Protein AF-A0A2J8KW27-F1 (afdb_monomer_lite)

Organism: Pan troglodytes (NCBI:txid9598)

pLDDT: mean 72.5, std 14.27, range [43.44, 95.69]

InterPro domains:
  IPR028133 Dynamitin [PF04912] (13-135)
  IPR028133 Dynamitin [PTHR15346] (13-134)

Secondary structure (DSSP, 8-state):
---GGGS--TTTGGGG-TTS------HHHHHHHHTT-----TT--SSS---SS---SS---TT--PPTT--PPPPHHHHHHHHHHHHHHHHHHHHHHHHHHHHS--S-HHHHHHHHHHHHHHHHHHHHHHHHHH-

Radius of gyration: 33.99 Å; chains: 1; bounding box: 98×32×80 Å

Structure (mmCIF, N/CA/C/O backbone):
data_AF-A0A2J8KW27-F1
#
_entry.id   AF-A0A2J8KW27-F1
#
loop_
_atom_site.group_PDB
_atom_site.id
_atom_site.type_symbol
_atom_site.label_atom_id
_atom_site.label_alt_id
_atom_site.label_comp_id
_atom_site.label_asym_id
_atom_site.label_entity_id
_atom_site.label_seq_id
_atom_site.pdbx_PDB_ins_code
_atom_site.Cartn_x
_atom_site.Cartn_y
_atom_site.Cartn_z
_atom_site.occupancy
_atom_site.B_iso_or_equiv
_atom_site.auth_seq_id
_atom_site.auth_comp_id
_atom_site.auth_asym_id
_atom_site.auth_atom_id
_atom_site.pdbx_PDB_model_num
ATOM 1 N N . MET A 1 1 ? 65.752 10.009 -5.715 1.00 52.09 1 MET A N 1
ATOM 2 C CA . MET A 1 1 ? 64.673 10.893 -5.235 1.00 52.09 1 MET A CA 1
ATOM 3 C C . MET A 1 1 ? 63.502 10.806 -6.198 1.00 52.09 1 MET A C 1
ATOM 5 O O . MET A 1 1 ? 63.594 11.334 -7.295 1.00 52.09 1 MET A O 1
ATOM 9 N N . ALA A 1 2 ? 62.449 10.107 -5.792 1.00 51.75 2 ALA A N 1
ATOM 10 C CA . ALA A 1 2 ? 61.078 10.282 -6.259 1.00 51.75 2 ALA A CA 1
ATOM 11 C C . ALA A 1 2 ? 60.225 9.803 -5.079 1.00 51.75 2 ALA A C 1
ATOM 13 O O . ALA A 1 2 ? 60.296 8.631 -4.714 1.00 51.75 2 ALA A O 1
ATOM 14 N N . ASP A 1 3 ? 59.574 10.728 -4.376 1.00 52.62 3 ASP A N 1
ATOM 15 C CA . ASP A 1 3 ? 58.857 10.410 -3.142 1.00 52.62 3 ASP A CA 1
ATOM 16 C C . ASP A 1 3 ? 57.663 9.483 -3.449 1.00 52.62 3 ASP A C 1
ATOM 18 O O . ASP A 1 3 ? 56.828 9.830 -4.284 1.00 52.62 3 ASP A O 1
ATOM 22 N N . PRO A 1 4 ? 57.526 8.321 -2.779 1.00 60.69 4 PRO A N 1
ATOM 23 C CA . PRO A 1 4 ? 56.550 7.288 -3.147 1.00 60.69 4 PRO A CA 1
ATOM 24 C C . PRO A 1 4 ? 55.110 7.600 -2.707 1.00 60.69 4 PRO A C 1
ATOM 26 O O . PRO A 1 4 ? 54.230 6.754 -2.812 1.00 60.69 4 PRO A O 1
ATOM 29 N N . LYS A 1 5 ? 54.836 8.800 -2.184 1.00 62.78 5 LYS A N 1
ATOM 30 C CA . LYS A 1 5 ? 53.578 9.097 -1.479 1.00 62.78 5 LYS A CA 1
ATOM 31 C C . LYS A 1 5 ? 52.336 9.264 -2.367 1.00 62.78 5 LYS A C 1
ATOM 33 O O . LYS A 1 5 ? 51.264 9.460 -1.810 1.00 62.78 5 LYS A O 1
ATOM 38 N N . TYR A 1 6 ? 52.446 9.171 -3.695 1.00 59.12 6 TYR A N 1
ATOM 39 C CA . TYR A 1 6 ? 51.308 9.396 -4.604 1.00 59.12 6 TYR A CA 1
ATOM 40 C C . TYR A 1 6 ? 51.221 8.434 -5.806 1.00 59.12 6 TYR A C 1
ATOM 42 O O . TYR A 1 6 ? 50.519 8.743 -6.763 1.00 59.12 6 TYR A O 1
ATOM 50 N N . ALA A 1 7 ? 51.926 7.296 -5.802 1.00 58.28 7 ALA A N 1
ATOM 51 C CA . ALA A 1 7 ? 51.962 6.422 -6.984 1.00 58.28 7 ALA A CA 1
ATOM 52 C C . ALA A 1 7 ? 50.688 5.577 -7.187 1.00 58.28 7 ALA A C 1
ATOM 54 O O . ALA A 1 7 ? 50.301 5.358 -8.330 1.00 58.28 7 ALA A O 1
ATOM 55 N N . ASP A 1 8 ? 50.001 5.183 -6.112 1.00 59.09 8 ASP A N 1
ATOM 56 C CA . ASP A 1 8 ? 48.820 4.318 -6.206 1.00 59.09 8 ASP A CA 1
ATOM 57 C C . ASP A 1 8 ? 47.537 5.100 -5.916 1.00 59.09 8 ASP A C 1
ATOM 59 O O . ASP A 1 8 ? 47.078 5.217 -4.778 1.00 59.09 8 ASP A O 1
ATOM 63 N N . LEU A 1 9 ? 46.951 5.665 -6.976 1.00 58.03 9 LEU A N 1
ATOM 64 C CA . LEU A 1 9 ? 45.560 6.112 -6.968 1.00 58.03 9 LEU A CA 1
ATOM 65 C C . LEU A 1 9 ? 44.659 4.867 -7.105 1.00 58.03 9 LEU A C 1
ATOM 67 O O . LEU A 1 9 ? 44.674 4.240 -8.165 1.00 58.03 9 LEU A O 1
ATOM 71 N N . PRO A 1 10 ? 43.836 4.522 -6.096 1.00 57.56 10 PRO A N 1
ATOM 72 C CA . PRO A 1 10 ? 43.118 3.240 -6.015 1.00 57.56 10 PRO A CA 1
ATOM 73 C C . PRO A 1 10 ? 42.014 3.023 -7.073 1.00 57.56 10 PRO A C 1
ATOM 75 O O . PRO A 1 10 ? 41.306 2.028 -7.015 1.00 57.56 10 PRO A O 1
ATOM 78 N N . GLY A 1 11 ? 41.842 3.931 -8.040 1.00 59.03 11 GLY A N 1
ATOM 79 C CA . GLY A 1 11 ? 40.779 3.860 -9.051 1.00 59.03 11 GLY A CA 1
ATOM 80 C C . GLY A 1 11 ? 41.179 3.258 -10.402 1.00 59.03 11 GLY A C 1
ATOM 81 O O . GLY A 1 11 ? 40.313 3.066 -11.249 1.00 59.03 11 GLY A O 1
ATOM 82 N N . ILE A 1 12 ? 42.468 2.992 -10.653 1.00 58.91 12 ILE A N 1
ATOM 83 C CA . ILE A 1 12 ? 42.926 2.500 -11.969 1.00 58.91 12 ILE A CA 1
ATOM 84 C C . ILE A 1 12 ? 42.690 0.987 -12.116 1.00 58.91 12 ILE A C 1
ATOM 86 O O . ILE A 1 12 ? 42.308 0.534 -13.195 1.00 58.91 12 ILE A O 1
ATOM 90 N N . GLU A 1 13 ? 42.855 0.209 -11.041 1.00 58.53 13 GLU A N 1
ATOM 91 C CA . GLU A 1 13 ? 42.669 -1.251 -11.079 1.00 58.53 13 GLU A CA 1
ATOM 92 C C . GLU A 1 13 ? 41.214 -1.651 -11.378 1.00 58.53 13 GLU A C 1
ATOM 94 O O . GLU A 1 13 ? 40.983 -2.583 -12.147 1.00 58.53 13 GLU A O 1
ATOM 99 N N . GLU A 1 14 ? 40.226 -0.895 -10.881 1.00 59.19 14 GLU A N 1
ATOM 100 C CA . GLU A 1 14 ? 38.801 -1.186 -11.107 1.00 59.19 14 GLU A CA 1
ATOM 101 C C . GLU A 1 14 ? 38.403 -1.128 -12.596 1.00 59.19 14 GLU A C 1
ATOM 103 O O . GLU A 1 14 ? 37.526 -1.876 -13.036 1.00 59.19 14 GLU A O 1
ATOM 108 N N . LEU A 1 15 ? 39.085 -0.301 -13.399 1.00 63.28 15 LEU A N 1
ATOM 109 C CA . LEU A 1 15 ? 38.818 -0.120 -14.833 1.00 63.28 15 LEU A CA 1
ATOM 110 C C . LEU A 1 15 ? 39.401 -1.227 -15.729 1.00 63.28 15 LEU A C 1
ATOM 112 O O . LEU A 1 15 ? 39.160 -1.210 -16.935 1.00 63.28 15 LEU A O 1
ATOM 116 N N . THR A 1 16 ? 40.176 -2.160 -15.169 1.00 71.19 16 THR A N 1
ATOM 117 C CA . THR A 1 16 ? 40.855 -3.238 -15.922 1.00 71.19 16 THR A CA 1
ATOM 118 C C . THR A 1 16 ? 40.530 -4.634 -15.384 1.00 71.19 16 THR A C 1
ATOM 120 O O . THR A 1 16 ? 41.257 -5.599 -15.623 1.00 71.19 16 THR A O 1
ATOM 123 N N . SER A 1 17 ? 39.410 -4.747 -14.669 1.00 78.75 17 SER A N 1
ATOM 124 C CA . SER A 1 17 ? 38.944 -5.984 -14.045 1.00 78.75 17 SER A CA 1
ATOM 125 C C . SER A 1 17 ? 38.719 -7.098 -15.076 1.00 78.75 17 SER A C 1
ATOM 127 O O . SER A 1 17 ? 37.996 -6.921 -16.051 1.00 78.75 17 SER A O 1
ATOM 129 N N . THR A 1 18 ? 39.268 -8.292 -14.837 1.00 78.56 18 THR A N 1
ATOM 130 C CA . THR A 1 18 ? 39.086 -9.460 -15.726 1.00 78.56 18 THR A CA 1
ATOM 131 C C . THR A 1 18 ? 37.724 -10.141 -15.575 1.00 78.56 18 THR A C 1
ATOM 133 O O . THR A 1 18 ? 37.321 -10.909 -16.445 1.00 78.56 18 THR A O 1
ATOM 136 N N . SER A 1 19 ? 37.010 -9.860 -14.484 1.00 85.38 19 SER A N 1
ATOM 137 C CA . SER A 1 19 ? 35.707 -10.458 -14.162 1.00 85.38 19 SER A CA 1
ATOM 138 C C . SER A 1 19 ? 34.507 -9.632 -14.645 1.00 85.38 19 SER A C 1
ATOM 140 O O . SER A 1 19 ? 33.371 -10.039 -14.414 1.00 85.38 19 SER A O 1
ATOM 142 N N . VAL A 1 20 ? 34.730 -8.469 -15.271 1.00 84.12 20 VAL A N 1
ATOM 143 C CA . VAL A 1 20 ? 33.668 -7.549 -15.713 1.00 84.12 20 VAL A CA 1
ATOM 144 C C . VAL A 1 20 ? 33.887 -7.163 -17.173 1.00 84.12 20 VAL A C 1
ATOM 146 O O . VAL A 1 20 ? 34.991 -6.818 -17.582 1.00 84.12 20 VAL A O 1
ATOM 149 N N . GLU A 1 21 ? 32.823 -7.199 -17.973 1.00 83.00 21 GLU A N 1
ATOM 150 C CA . GLU A 1 21 ? 32.865 -6.730 -19.357 1.00 83.00 21 GLU A CA 1
ATOM 151 C C . GLU A 1 21 ? 32.692 -5.208 -19.425 1.00 83.00 21 GLU A C 1
ATOM 153 O O . GLU A 1 21 ? 31.702 -4.647 -18.950 1.00 83.00 21 GLU A O 1
ATOM 158 N N . HIS A 1 22 ? 33.638 -4.527 -20.069 1.00 83.62 22 HIS A N 1
ATOM 159 C CA . HIS A 1 22 ? 33.606 -3.077 -20.235 1.00 83.62 22 HIS A CA 1
ATOM 160 C C . HIS A 1 22 ? 32.963 -2.702 -21.576 1.00 83.62 22 HIS A C 1
ATOM 162 O O . HIS A 1 22 ? 33.617 -2.671 -22.620 1.00 83.62 22 HIS A O 1
ATOM 168 N N . ILE A 1 23 ? 31.664 -2.395 -21.555 1.00 87.44 23 ILE A N 1
ATOM 169 C CA . ILE A 1 23 ? 30.946 -1.917 -22.742 1.00 87.44 23 ILE A CA 1
ATOM 170 C C . ILE A 1 23 ? 31.263 -0.435 -22.963 1.00 87.44 23 ILE A C 1
ATOM 172 O O . ILE A 1 23 ? 30.933 0.420 -22.140 1.00 87.44 23 ILE A O 1
ATOM 176 N N . ILE A 1 24 ? 31.870 -0.119 -24.109 1.00 87.56 24 ILE A N 1
ATOM 177 C CA . ILE A 1 24 ? 32.182 1.262 -24.488 1.00 87.56 24 ILE A CA 1
ATOM 178 C C . ILE A 1 24 ? 30.879 2.015 -24.762 1.00 87.56 24 ILE A C 1
ATOM 180 O O . ILE A 1 24 ? 30.125 1.685 -25.682 1.00 87.56 24 ILE A O 1
ATOM 184 N N . VAL A 1 25 ? 30.635 3.077 -23.997 1.00 91.56 25 VAL A N 1
ATOM 185 C CA . VAL A 1 25 ? 29.527 3.991 -24.265 1.00 91.56 25 VAL A CA 1
ATOM 186 C C . VAL A 1 25 ? 29.869 4.812 -25.505 1.00 91.56 25 VAL A C 1
ATOM 188 O O . VAL A 1 25 ? 30.795 5.619 -25.493 1.00 91.56 25 VAL A O 1
ATOM 191 N N . ASN A 1 26 ? 29.105 4.619 -26.580 1.00 93.69 26 ASN A N 1
ATOM 192 C CA . ASN A 1 26 ? 29.163 5.455 -27.776 1.00 93.69 26 ASN A CA 1
ATOM 193 C C . ASN A 1 26 ? 27.866 6.278 -27.882 1.00 93.69 26 ASN A C 1
ATOM 195 O O . ASN A 1 26 ? 26.864 5.764 -28.390 1.00 93.69 26 ASN A O 1
ATOM 199 N N . PRO A 1 27 ? 27.861 7.542 -27.415 1.00 93.81 27 PRO A N 1
ATOM 200 C CA . PRO A 1 27 ? 26.656 8.370 -27.390 1.00 93.81 27 PRO A CA 1
ATOM 201 C C . PRO A 1 27 ? 26.066 8.624 -28.779 1.00 93.81 27 PRO A C 1
ATOM 203 O O . PRO A 1 27 ? 24.847 8.630 -28.931 1.00 93.81 27 PRO A O 1
ATOM 206 N N . ASN A 1 28 ? 26.921 8.774 -29.796 1.00 94.69 28 ASN A N 1
ATOM 207 C CA . ASN A 1 28 ? 26.489 9.047 -31.167 1.00 94.69 28 ASN A CA 1
ATOM 208 C C . ASN A 1 28 ? 25.730 7.845 -31.740 1.00 94.69 28 ASN A C 1
ATOM 210 O O . ASN A 1 28 ? 24.594 7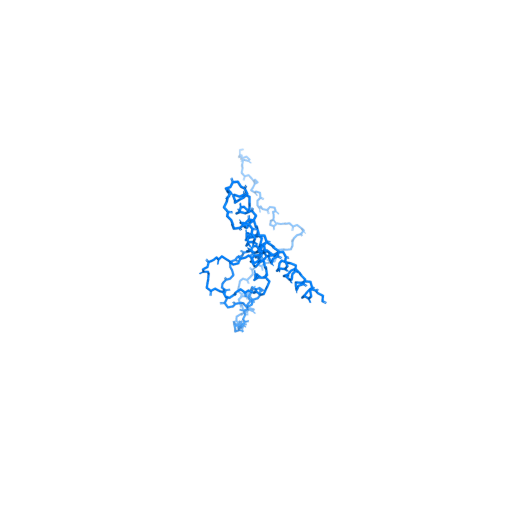.975 -32.188 1.00 94.69 28 ASN A O 1
ATOM 214 N N . ALA A 1 29 ? 26.312 6.648 -31.622 1.00 93.62 29 ALA A N 1
ATOM 215 C CA . ALA A 1 29 ? 25.652 5.422 -32.064 1.00 93.62 29 ALA A CA 1
ATOM 216 C C . ALA A 1 29 ? 24.402 5.090 -31.226 1.00 93.62 29 ALA A C 1
ATOM 218 O O . ALA A 1 29 ? 23.445 4.515 -31.745 1.00 93.62 29 ALA A O 1
ATOM 219 N N . ALA A 1 30 ? 24.393 5.431 -29.931 1.00 94.88 30 ALA A N 1
ATOM 220 C CA . ALA A 1 30 ? 23.226 5.249 -29.072 1.00 94.88 30 ALA A CA 1
ATOM 221 C C . ALA A 1 30 ? 22.071 6.170 -29.489 1.00 94.88 30 ALA A C 1
ATOM 223 O O . ALA A 1 30 ? 20.941 5.702 -29.595 1.00 94.88 30 ALA A O 1
ATOM 224 N N . TYR A 1 31 ? 22.346 7.442 -29.787 1.00 94.38 31 TYR A N 1
ATOM 225 C CA . TYR A 1 31 ? 21.333 8.390 -30.250 1.00 94.38 31 TYR A CA 1
ATOM 226 C C . TYR A 1 31 ? 20.624 7.884 -31.511 1.00 94.38 31 TYR A C 1
ATOM 228 O O . TYR A 1 31 ? 19.398 7.761 -31.513 1.00 94.38 31 TYR A O 1
ATOM 236 N N . ASP A 1 32 ? 21.382 7.492 -32.539 1.00 95.69 32 ASP A N 1
ATOM 237 C CA . ASP A 1 32 ? 20.813 7.018 -33.807 1.00 95.69 32 ASP A CA 1
ATOM 238 C C . ASP A 1 32 ? 19.931 5.771 -33.630 1.00 95.69 32 ASP A C 1
ATOM 240 O O . ASP A 1 32 ? 18.910 5.626 -34.300 1.00 95.69 32 ASP A O 1
ATOM 244 N N . LYS A 1 33 ? 20.250 4.893 -32.667 1.00 94.62 33 LYS A N 1
ATOM 245 C CA . LYS A 1 33 ? 19.434 3.700 -32.365 1.00 94.62 33 LYS A CA 1
ATOM 246 C C . LYS A 1 33 ? 18.046 4.021 -31.801 1.00 94.62 33 LYS A C 1
ATOM 248 O O . LYS A 1 33 ? 17.141 3.190 -31.931 1.00 94.62 33 LYS A O 1
ATOM 253 N N . PHE A 1 34 ? 17.878 5.156 -31.123 1.00 94.44 34 PHE A N 1
ATOM 254 C CA . PHE A 1 34 ? 16.617 5.531 -30.470 1.00 94.44 34 PHE A CA 1
ATOM 255 C C . PHE A 1 34 ? 15.932 6.743 -31.107 1.00 94.44 34 PHE A C 1
ATOM 257 O O . PHE A 1 34 ? 14.765 6.978 -30.804 1.00 94.44 34 PHE A O 1
ATOM 264 N N . LYS A 1 35 ? 16.604 7.457 -32.018 1.00 93.69 35 LYS A N 1
ATOM 265 C CA . LYS A 1 35 ? 16.141 8.698 -32.658 1.00 93.69 35 LYS A CA 1
ATOM 266 C C . LYS A 1 35 ? 14.713 8.629 -33.205 1.00 93.69 35 LYS A C 1
ATOM 268 O O . LYS A 1 35 ? 13.938 9.561 -33.010 1.00 93.69 35 LYS A O 1
ATOM 273 N N . ASP A 1 36 ? 14.361 7.523 -33.853 1.00 94.38 36 ASP A N 1
ATOM 274 C CA . ASP A 1 36 ? 13.058 7.371 -34.510 1.00 94.38 36 ASP A CA 1
ATOM 275 C C . ASP A 1 36 ? 12.003 6.678 -33.628 1.00 94.38 36 ASP A C 1
ATOM 277 O O . ASP A 1 36 ? 10.838 6.554 -34.013 1.00 94.38 36 ASP A O 1
ATOM 281 N N . LYS A 1 37 ? 12.374 6.236 -32.419 1.00 92.81 37 LYS A N 1
ATOM 282 C CA . LYS A 1 37 ? 11.463 5.554 -31.491 1.00 92.81 37 LYS A CA 1
ATOM 283 C C . LYS A 1 37 ? 10.697 6.583 -30.661 1.00 92.81 37 LYS A C 1
ATOM 285 O O . LYS A 1 37 ? 11.277 7.506 -30.098 1.00 92.81 37 LYS A O 1
ATOM 290 N N . ARG A 1 38 ? 9.378 6.407 -30.543 1.00 89.19 38 ARG A N 1
ATOM 291 C CA . ARG A 1 38 ? 8.499 7.271 -29.738 1.00 89.19 38 ARG A CA 1
ATOM 292 C C . ARG A 1 38 ? 7.772 6.450 -28.682 1.00 89.19 38 ARG A C 1
ATOM 294 O O . ARG A 1 38 ? 7.395 5.311 -28.939 1.00 89.19 38 ARG A O 1
ATOM 301 N N . VAL A 1 39 ? 7.554 7.044 -27.513 1.00 83.50 39 VAL A N 1
ATOM 302 C CA . VAL A 1 39 ? 6.793 6.434 -26.414 1.00 83.50 39 VAL A CA 1
ATOM 303 C C . VAL A 1 39 ? 5.447 7.144 -26.303 1.00 83.50 39 VAL A C 1
ATOM 305 O O . VAL A 1 39 ? 5.395 8.367 -26.186 1.00 83.50 39 VAL A O 1
ATOM 308 N N . GLY A 1 40 ? 4.352 6.386 -26.366 1.00 80.81 40 GLY A N 1
ATOM 309 C CA . GLY A 1 40 ? 3.007 6.904 -26.126 1.00 80.81 40 GLY A CA 1
ATOM 310 C C . GLY A 1 40 ? 2.702 6.920 -24.633 1.00 80.81 40 GLY A C 1
ATOM 311 O O . GLY A 1 40 ? 2.876 5.909 -23.969 1.00 80.81 40 GLY A O 1
ATOM 312 N N . THR A 1 41 ? 2.233 8.049 -24.105 1.00 73.81 41 THR A N 1
ATOM 313 C CA . THR A 1 41 ? 2.011 8.244 -22.659 1.00 73.81 41 THR A CA 1
ATOM 314 C C . THR A 1 41 ? 0.554 8.088 -22.221 1.00 73.81 41 THR A C 1
ATOM 316 O O . THR A 1 41 ? 0.217 8.307 -21.058 1.00 73.81 41 THR A O 1
ATOM 319 N N . LYS A 1 42 ? -0.346 7.720 -23.138 1.00 73.31 42 LYS A N 1
ATOM 320 C CA . LYS A 1 42 ? -1.780 7.651 -22.846 1.00 73.31 42 LYS A CA 1
ATOM 321 C C . LYS A 1 42 ? -2.093 6.423 -21.988 1.00 73.31 42 LYS A C 1
ATOM 323 O O . LYS A 1 42 ? -2.005 5.301 -22.471 1.00 73.31 42 LYS A O 1
ATOM 328 N N . GLY A 1 43 ? -2.504 6.658 -20.742 1.00 61.75 43 GLY A N 1
ATOM 329 C CA . GLY A 1 43 ? -2.886 5.600 -19.801 1.00 61.75 43 GLY A CA 1
ATOM 330 C C . GLY A 1 43 ? -1.707 4.869 -19.156 1.00 61.75 43 GLY A C 1
ATOM 331 O O . GLY A 1 43 ? -1.906 3.774 -18.643 1.00 61.75 43 GLY A O 1
ATOM 332 N N . LEU A 1 44 ? -0.500 5.447 -19.192 1.00 61.28 44 LEU A N 1
ATOM 333 C CA . LEU A 1 44 ? 0.648 4.884 -18.487 1.00 61.28 44 LEU A CA 1
ATOM 334 C C . LEU A 1 44 ? 0.580 5.239 -17.000 1.00 61.28 44 LEU A C 1
ATOM 336 O O . LEU A 1 44 ? 0.622 6.412 -16.631 1.00 61.28 44 LEU A O 1
ATOM 340 N N . ASP A 1 45 ? 0.501 4.205 -16.174 1.00 58.91 45 ASP A N 1
ATOM 341 C CA . ASP A 1 45 ? 0.663 4.260 -14.727 1.00 58.91 45 ASP A CA 1
ATOM 342 C C . ASP A 1 45 ? 1.935 3.472 -14.381 1.00 58.91 45 ASP A C 1
ATOM 344 O O . ASP A 1 45 ? 2.028 2.287 -14.692 1.00 58.91 45 ASP A O 1
ATOM 348 N N . PHE A 1 46 ? 2.949 4.139 -13.823 1.00 62.75 46 PHE A N 1
ATOM 349 C CA . PHE A 1 46 ? 4.191 3.490 -13.369 1.00 62.75 46 PHE A CA 1
ATOM 350 C C . PHE A 1 46 ? 4.087 3.002 -11.921 1.00 62.75 46 PHE A C 1
ATOM 352 O O . PHE A 1 46 ? 4.992 2.334 -11.426 1.00 62.75 46 PHE A O 1
ATOM 359 N N . SER A 1 47 ? 3.008 3.376 -11.235 1.00 59.12 47 SER A N 1
ATOM 360 C CA . SER A 1 47 ? 2.722 2.988 -9.865 1.00 59.12 47 SER A CA 1
ATOM 361 C C . SER A 1 47 ? 1.581 1.987 -9.867 1.00 59.12 47 SER A C 1
ATOM 363 O O . SER A 1 47 ? 0.521 2.258 -10.405 1.00 59.12 47 SER A O 1
ATOM 365 N N . ASP A 1 48 ? 1.756 0.821 -9.263 1.00 57.72 48 ASP A N 1
ATOM 366 C CA . ASP A 1 48 ? 0.674 -0.152 -9.168 1.00 57.72 48 ASP A CA 1
ATOM 367 C C . ASP A 1 48 ? -0.578 0.487 -8.537 1.00 57.72 48 ASP A C 1
ATOM 369 O O . ASP A 1 48 ? -0.580 0.791 -7.340 1.00 57.72 48 ASP A O 1
ATOM 373 N N . ARG A 1 49 ? -1.642 0.632 -9.350 1.00 56.09 49 ARG A N 1
ATOM 374 C CA . ARG A 1 49 ? -3.047 1.015 -9.061 1.00 56.09 49 ARG A CA 1
ATOM 375 C C . ARG A 1 49 ? -3.428 2.472 -9.389 1.00 56.09 49 ARG A C 1
ATOM 377 O O . ARG A 1 49 ? -3.225 3.384 -8.584 1.00 56.09 49 ARG A O 1
ATOM 384 N N . ILE A 1 50 ? -4.210 2.617 -10.467 1.00 57.03 50 ILE A N 1
ATOM 385 C CA . ILE A 1 50 ? -4.977 3.822 -10.817 1.00 57.03 50 ILE A CA 1
ATOM 386 C C . ILE A 1 50 ? -6.068 4.059 -9.760 1.00 57.03 50 ILE A C 1
ATOM 388 O O . ILE A 1 50 ? -7.169 3.510 -9.827 1.00 57.03 50 ILE A O 1
ATOM 392 N N . GLY A 1 51 ? -5.770 4.909 -8.780 1.00 58.69 51 GLY A N 1
ATOM 393 C CA . GLY A 1 51 ? -6.743 5.513 -7.871 1.00 58.69 51 GLY A CA 1
ATOM 394 C C . GLY A 1 51 ? -6.884 7.007 -8.166 1.00 58.69 51 GLY A C 1
ATOM 395 O O . GLY A 1 51 ? -5.899 7.684 -8.435 1.00 58.69 51 GLY A O 1
ATOM 396 N N . LYS A 1 52 ? -8.101 7.558 -8.096 1.00 55.94 52 LYS A N 1
ATOM 397 C CA . LYS A 1 52 ? -8.353 9.000 -8.321 1.00 55.94 52 LYS A CA 1
ATOM 398 C C . LYS A 1 52 ? -7.821 9.909 -7.197 1.00 55.94 52 LYS A C 1
ATOM 400 O O . LYS A 1 52 ? -7.905 11.127 -7.314 1.00 55.94 52 LYS A O 1
ATOM 405 N N . THR A 1 53 ? -7.285 9.332 -6.123 1.00 55.09 53 THR A N 1
ATOM 406 C CA . THR A 1 53 ? -6.843 10.036 -4.914 1.00 55.09 53 THR A CA 1
ATOM 407 C C . THR A 1 53 ? -5.351 9.800 -4.697 1.00 55.09 53 THR A C 1
ATOM 409 O O . THR A 1 53 ? -4.876 8.672 -4.816 1.00 55.09 53 THR A O 1
ATOM 412 N N . LYS A 1 54 ? -4.608 10.869 -4.382 1.00 50.34 54 LYS A N 1
ATOM 413 C CA . LYS A 1 54 ? -3.162 10.832 -4.121 1.00 50.34 54 LYS A CA 1
ATOM 414 C C . LYS A 1 54 ? -2.856 9.863 -2.972 1.00 50.34 54 LYS A C 1
ATOM 416 O O . LYS A 1 54 ? -3.327 10.071 -1.858 1.00 50.34 54 LYS A O 1
ATOM 421 N N . ARG A 1 55 ? -2.038 8.842 -3.236 1.00 48.81 55 ARG A N 1
ATOM 422 C CA . ARG A 1 55 ? -1.565 7.885 -2.229 1.00 48.81 55 ARG A CA 1
ATOM 423 C C . ARG A 1 55 ? -0.211 8.343 -1.691 1.00 48.81 55 ARG A C 1
ATOM 425 O O . ARG A 1 55 ? 0.794 8.282 -2.392 1.00 48.81 55 ARG A O 1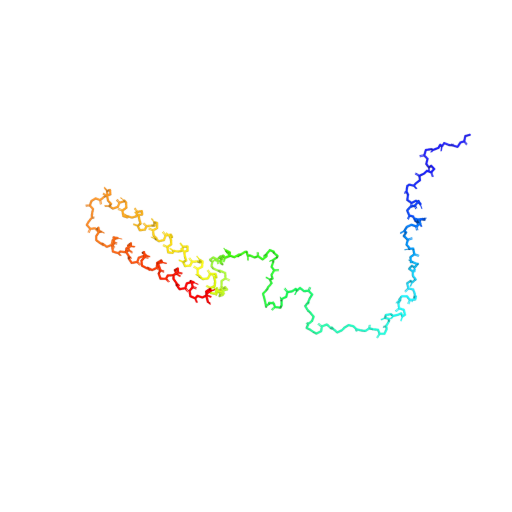
ATOM 432 N N . THR A 1 56 ? -0.198 8.861 -0.469 1.00 50.66 56 THR A N 1
ATOM 433 C CA . THR A 1 56 ? 1.033 8.983 0.325 1.00 50.66 56 THR A CA 1
ATOM 434 C C . THR A 1 56 ? 1.408 7.564 0.778 1.00 50.66 56 THR A C 1
ATOM 436 O O . THR A 1 56 ? 0.513 6.797 1.117 1.00 50.66 56 THR A O 1
ATOM 439 N N . GLY A 1 57 ? 2.682 7.174 0.668 1.00 46.69 57 GLY A N 1
ATOM 440 C CA . GLY A 1 57 ? 3.151 5.798 0.906 1.00 46.69 57 GLY A CA 1
ATOM 441 C C . GLY A 1 57 ? 2.904 5.260 2.325 1.00 46.69 57 GLY A C 1
ATOM 442 O O . GLY A 1 57 ? 2.550 6.023 3.219 1.00 46.69 57 GLY A O 1
ATOM 443 N N . TYR A 1 58 ? 3.168 3.954 2.486 1.00 47.06 58 TYR A N 1
ATOM 444 C CA . TYR A 1 58 ? 2.633 3.010 3.485 1.00 47.06 58 TYR A CA 1
ATOM 445 C C . TYR A 1 58 ? 1.180 2.634 3.179 1.00 47.06 58 TYR A C 1
ATOM 447 O O . TYR A 1 58 ? 0.272 3.450 3.304 1.00 47.06 58 TYR A O 1
ATOM 455 N N . GLU A 1 59 ? 0.958 1.395 2.723 1.00 50.53 59 GLU A N 1
ATOM 456 C CA . GLU A 1 59 ? -0.396 0.847 2.726 1.00 50.53 59 GLU A CA 1
ATOM 457 C C . GLU A 1 59 ? -0.834 0.798 4.181 1.00 50.53 59 GLU A C 1
ATOM 459 O O . GLU A 1 59 ? -0.224 0.124 5.013 1.00 50.53 59 GLU A O 1
ATOM 464 N N . SER A 1 60 ? -1.840 1.601 4.491 1.00 55.34 60 SER A N 1
ATOM 465 C CA . SER A 1 60 ? -2.522 1.529 5.762 1.00 55.34 60 SER A CA 1
ATOM 466 C C . SER A 1 60 ? -2.951 0.078 5.963 1.00 55.34 60 SER A C 1
ATOM 468 O O . SER A 1 60 ? -3.586 -0.510 5.085 1.00 55.34 60 SER A O 1
ATOM 470 N N . GLY A 1 61 ? -2.471 -0.535 7.045 1.00 58.19 61 GLY A N 1
ATOM 471 C CA . GLY A 1 61 ? -2.654 -1.963 7.283 1.00 58.19 61 GLY A CA 1
ATOM 472 C C . GLY A 1 61 ? -4.127 -2.334 7.433 1.00 58.19 61 GLY A C 1
ATOM 473 O O . GLY A 1 61 ? -5.019 -1.489 7.382 1.00 58.19 61 GLY A O 1
ATOM 474 N N . GLU A 1 62 ? -4.393 -3.606 7.718 1.00 56.31 62 GLU A N 1
ATOM 475 C CA . GLU A 1 62 ? -5.748 -4.140 7.925 1.00 56.31 62 GLU A CA 1
ATOM 476 C C . GLU A 1 62 ? -6.527 -3.496 9.088 1.00 56.31 62 GLU A C 1
ATOM 478 O O . GLU A 1 62 ? -7.601 -3.981 9.405 1.00 56.31 62 GLU A O 1
ATOM 483 N N . TYR A 1 63 ? -6.026 -2.431 9.717 1.00 57.94 63 TYR A N 1
ATOM 484 C CA . TYR A 1 63 ? -6.606 -1.718 10.858 1.00 57.94 63 TYR A CA 1
ATOM 485 C C . TYR A 1 63 ? -6.765 -0.205 10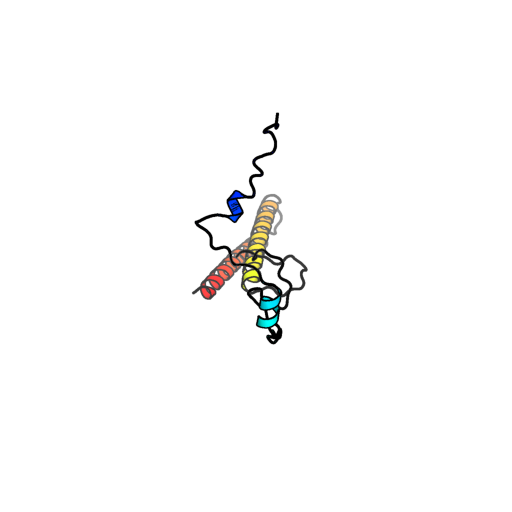.610 1.00 57.94 63 TYR A C 1
ATOM 487 O O . TYR A 1 63 ? -6.852 0.572 11.561 1.00 57.94 63 TYR A O 1
ATOM 495 N N . GLU A 1 64 ? -6.741 0.249 9.353 1.00 66.81 64 GLU A N 1
ATOM 496 C CA . GLU A 1 64 ? -6.947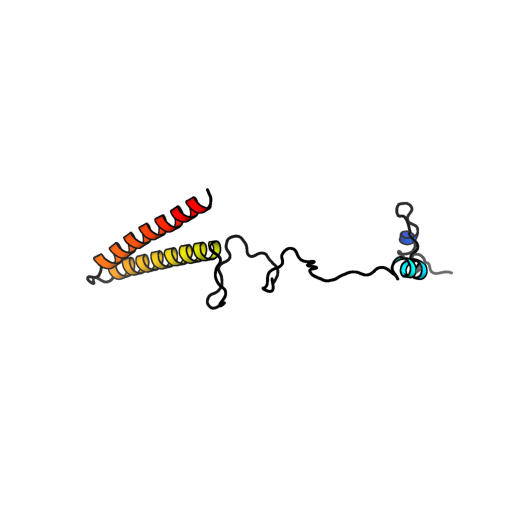 1.665 9.044 1.00 66.81 64 GLU A CA 1
ATOM 497 C C . GLU A 1 64 ? -8.361 2.129 9.408 1.00 66.81 64 GLU A C 1
ATOM 499 O O . GLU A 1 64 ? -9.349 1.680 8.831 1.00 66.81 64 GLU A O 1
ATOM 504 N N . MET A 1 65 ? -8.456 3.122 10.290 1.00 65.06 65 MET A N 1
ATOM 505 C CA . MET A 1 65 ? -9.672 3.905 10.494 1.00 65.06 65 MET A CA 1
ATOM 506 C C . MET A 1 65 ? -9.481 5.287 9.868 1.00 65.06 65 MET A C 1
ATOM 508 O O . MET A 1 65 ? -8.446 5.926 10.066 1.00 65.06 65 MET A O 1
ATOM 512 N N . LEU A 1 66 ? -10.472 5.757 9.103 1.00 69.88 66 LEU A N 1
ATOM 513 C CA . LEU A 1 66 ? -10.445 7.126 8.592 1.00 69.88 66 LEU A CA 1
ATOM 514 C C . LEU A 1 66 ? -10.562 8.100 9.768 1.00 69.88 66 LEU A C 1
ATOM 516 O O . LEU A 1 66 ? -11.430 7.950 10.624 1.00 69.88 66 LEU A O 1
ATOM 520 N N . GLY A 1 67 ? -9.691 9.109 9.790 1.00 66.94 67 GLY A N 1
ATOM 521 C CA . GLY A 1 67 ? -9.785 10.210 10.743 1.00 66.94 67 GLY A CA 1
ATOM 522 C C . GLY A 1 67 ? -11.107 10.971 10.611 1.00 66.94 67 GLY A C 1
ATOM 523 O O . GLY A 1 67 ? -11.642 11.154 9.510 1.00 66.94 67 GLY A O 1
ATOM 524 N N . GLU A 1 68 ? -11.625 11.426 11.748 1.00 64.94 68 GLU A N 1
ATOM 525 C CA . GLU A 1 68 ? -12.873 12.177 11.827 1.00 64.94 68 GLU A CA 1
ATOM 526 C C . GLU A 1 68 ? -12.795 13.461 10.976 1.00 64.94 68 GLU A C 1
ATOM 528 O O . GLU A 1 68 ? -11.812 14.200 11.015 1.00 64.94 68 GLU A O 1
ATOM 533 N N . GLY A 1 69 ? -13.816 13.713 10.151 1.00 63.69 69 GLY A N 1
ATOM 534 C CA . GLY A 1 69 ? -13.899 14.927 9.327 1.00 63.69 69 GLY A CA 1
ATOM 535 C C . GLY A 1 69 ? -13.179 14.891 7.970 1.00 63.69 69 GLY A C 1
ATOM 536 O O . GLY A 1 69 ? -13.192 15.897 7.265 1.00 63.69 69 GLY A O 1
ATOM 537 N N . LEU A 1 70 ? -12.614 13.755 7.536 1.00 59.44 70 LEU A N 1
ATOM 538 C CA . LEU A 1 70 ? -11.906 13.665 6.245 1.00 59.44 70 LEU A CA 1
ATOM 539 C C . LEU A 1 70 ? -12.804 13.755 4.993 1.00 59.44 70 LEU A C 1
ATOM 541 O O . LEU A 1 70 ? -12.286 13.819 3.882 1.00 59.44 70 LEU A O 1
ATOM 545 N N . GLY A 1 71 ? -14.136 13.766 5.125 1.00 62.66 71 GLY A N 1
ATOM 546 C CA . GLY A 1 71 ? -15.075 13.948 4.002 1.00 62.66 71 GLY A CA 1
ATOM 547 C C . GLY A 1 71 ? -15.051 12.844 2.928 1.00 62.66 71 GLY A C 1
ATOM 548 O O . GLY A 1 71 ? -15.773 12.931 1.934 1.00 62.66 71 GLY A O 1
ATOM 549 N N . VAL A 1 72 ? -14.245 11.795 3.117 1.00 71.69 72 VAL A N 1
ATOM 550 C CA . VAL A 1 72 ? -14.133 10.631 2.230 1.00 71.69 72 VAL A CA 1
ATOM 551 C C . VAL A 1 72 ? -15.093 9.540 2.707 1.00 71.69 72 VAL A C 1
ATOM 553 O O . VAL A 1 72 ? -15.209 9.284 3.902 1.00 71.69 72 VAL A O 1
ATOM 556 N N . LYS A 1 73 ? -15.799 8.884 1.774 1.00 77.00 73 LYS A N 1
ATOM 557 C CA . LYS A 1 73 ? -16.667 7.744 2.107 1.00 77.00 73 LYS A CA 1
ATOM 558 C C . LYS A 1 73 ? -15.825 6.552 2.567 1.00 77.00 73 LYS A C 1
ATOM 560 O O . LYS A 1 73 ? -14.938 6.115 1.841 1.00 77.00 73 LYS A O 1
ATOM 565 N N . GLU A 1 74 ? -16.161 6.014 3.734 1.00 71.56 74 GLU A N 1
ATOM 566 C CA . GLU A 1 74 ? -15.548 4.810 4.302 1.00 71.56 74 GLU A CA 1
ATOM 567 C C . GLU A 1 74 ? -15.754 3.586 3.403 1.00 71.56 74 GLU A C 1
ATOM 569 O O . GLU A 1 74 ? -16.841 3.374 2.852 1.00 71.56 74 GLU A O 1
ATOM 574 N N . THR A 1 75 ? -14.734 2.733 3.307 1.00 79.31 75 THR A N 1
ATOM 575 C CA . THR A 1 75 ? -14.918 1.376 2.775 1.00 79.31 75 THR A CA 1
ATOM 576 C C . THR A 1 75 ? -15.709 0.510 3.771 1.00 79.31 75 THR A C 1
ATOM 578 O O . THR A 1 75 ? -15.714 0.794 4.972 1.00 79.31 75 THR A O 1
ATOM 581 N N . PRO A 1 76 ? -16.365 -0.582 3.328 1.00 79.31 76 PRO A N 1
ATOM 582 C CA . PRO A 1 76 ? -17.087 -1.478 4.236 1.00 79.31 76 PRO A CA 1
ATOM 583 C C . PRO A 1 76 ? -16.227 -2.045 5.377 1.00 79.31 76 PRO A C 1
ATOM 585 O O . PRO A 1 76 ? -16.739 -2.214 6.483 1.00 79.31 76 PRO A O 1
ATOM 588 N N . GLN A 1 77 ? -14.940 -2.304 5.120 1.00 76.75 77 GLN A N 1
ATOM 589 C CA . GLN A 1 77 ? -13.991 -2.812 6.114 1.00 76.75 77 GLN A CA 1
ATOM 590 C C . GLN A 1 77 ? -13.632 -1.744 7.155 1.00 76.75 77 GLN A C 1
ATOM 592 O O . GLN A 1 77 ? -13.729 -1.997 8.354 1.00 76.75 77 GLN A O 1
ATOM 597 N N . GLN A 1 78 ? -13.304 -0.528 6.709 1.00 79.00 78 GLN A N 1
ATOM 598 C CA . GLN A 1 78 ? -13.027 0.605 7.603 1.00 79.00 78 GLN A CA 1
ATOM 599 C C . GLN A 1 78 ? -14.246 0.924 8.482 1.00 79.00 78 GLN A C 1
ATOM 601 O O . GLN A 1 78 ? -14.123 1.128 9.688 1.00 79.00 78 GLN A O 1
ATOM 606 N N . LYS A 1 79 ? -15.451 0.877 7.898 1.00 82.56 79 LYS A N 1
ATOM 607 C CA . LYS A 1 79 ? -16.706 1.071 8.633 1.00 82.56 79 LYS A CA 1
ATOM 608 C C . LYS A 1 79 ? -16.920 0.006 9.710 1.00 82.56 79 LYS A C 1
ATOM 610 O O . LYS A 1 79 ? -17.390 0.331 10.795 1.00 82.56 79 LYS A O 1
ATOM 615 N N . TYR A 1 80 ? -16.599 -1.257 9.423 1.00 83.06 80 TYR A N 1
ATOM 616 C CA . TYR A 1 80 ? -16.685 -2.330 10.415 1.00 83.06 80 TYR A CA 1
ATOM 617 C C . TYR A 1 80 ? -15.765 -2.063 11.613 1.00 83.06 80 TYR A C 1
ATOM 619 O O . TYR A 1 80 ? -16.204 -2.178 12.753 1.00 83.06 80 TYR A O 1
ATOM 627 N N . GLN A 1 81 ? -14.525 -1.642 11.360 1.00 82.88 81 GLN A N 1
ATOM 628 C CA . GLN A 1 81 ? -13.551 -1.351 12.415 1.00 82.88 81 GLN A CA 1
ATOM 629 C C . GLN A 1 81 ? -13.971 -0.176 13.283 1.00 82.88 81 GLN A C 1
ATOM 631 O O . GLN A 1 81 ? -13.959 -0.292 14.508 1.00 82.88 81 GLN A O 1
ATOM 636 N N . ARG A 1 82 ? -14.424 0.916 12.658 1.00 85.75 82 ARG A N 1
ATOM 637 C CA . ARG A 1 82 ? -14.953 2.065 13.391 1.00 85.75 82 ARG A CA 1
ATOM 638 C C . ARG A 1 82 ? -16.144 1.666 14.260 1.00 85.75 82 ARG A C 1
ATOM 640 O O . ARG A 1 82 ? -16.148 1.962 15.447 1.00 85.75 82 ARG A O 1
ATOM 647 N N . LEU A 1 83 ? -17.121 0.946 13.704 1.00 86.75 83 LEU A N 1
ATOM 648 C CA . LEU A 1 83 ? -18.286 0.492 14.470 1.00 86.75 83 LEU A CA 1
ATOM 649 C C . LEU A 1 83 ? -17.895 -0.440 15.624 1.00 86.75 83 LEU A C 1
ATOM 651 O O . LEU A 1 83 ? -18.487 -0.360 16.695 1.00 86.75 83 LEU A O 1
ATOM 655 N N . LEU A 1 84 ? -16.903 -1.312 15.430 1.00 86.31 84 LEU A N 1
ATOM 656 C CA . LEU A 1 84 ? -16.406 -2.187 16.490 1.00 86.31 84 LEU A CA 1
ATOM 657 C C . LEU A 1 84 ? -15.796 -1.373 17.637 1.00 86.31 84 LEU A C 1
ATOM 659 O O . LEU A 1 84 ? -16.076 -1.659 18.803 1.00 86.31 84 LEU A O 1
ATOM 663 N N . HIS A 1 85 ? -15.000 -0.356 17.302 1.00 86.31 85 HIS A N 1
ATOM 664 C CA . HIS A 1 85 ? -14.416 0.558 18.277 1.00 86.31 85 HIS A CA 1
ATOM 665 C C . HIS A 1 85 ? -15.494 1.367 19.012 1.00 86.31 85 HIS A C 1
ATOM 667 O O . HIS A 1 85 ? -15.530 1.345 20.238 1.00 86.31 85 HIS A O 1
ATOM 673 N N . GLU A 1 86 ? -16.417 2.003 18.288 1.00 86.06 86 GLU A N 1
ATOM 674 C CA . GLU A 1 86 ? -17.507 2.809 18.862 1.00 86.06 86 GLU A CA 1
ATOM 675 C C . GLU A 1 86 ? -18.399 1.993 19.807 1.00 86.06 86 GLU A C 1
ATOM 677 O O . GLU A 1 86 ? -18.735 2.438 20.902 1.00 86.06 86 GLU A O 1
ATOM 682 N N . VAL A 1 87 ? -18.754 0.761 19.425 1.00 87.75 87 VAL A N 1
ATOM 683 C CA . VAL A 1 87 ? -19.533 -0.145 20.284 1.00 87.75 87 VAL A CA 1
ATOM 684 C C . VAL A 1 87 ? -18.755 -0.499 21.550 1.00 87.75 87 VAL A C 1
ATOM 686 O O . VAL A 1 87 ? -19.344 -0.609 22.627 1.00 87.75 87 VAL A O 1
ATOM 689 N N . GLN A 1 88 ? -17.439 -0.686 21.451 1.00 86.81 88 GLN A N 1
ATOM 690 C CA . GLN A 1 88 ? -16.605 -0.986 22.608 1.00 86.81 88 GLN A CA 1
ATOM 691 C C . GLN A 1 88 ? -16.469 0.219 23.545 1.00 86.81 88 GLN A C 1
ATOM 693 O O . GLN A 1 88 ? -16.637 0.057 24.751 1.00 86.81 88 GLN A O 1
ATOM 698 N N . GLU A 1 89 ? -16.246 1.413 23.003 1.00 88.38 89 GLU A N 1
ATOM 699 C CA . GLU A 1 89 ? -16.196 2.662 23.764 1.00 88.38 89 GLU A CA 1
ATOM 700 C C . GLU A 1 89 ? -17.517 2.911 24.503 1.00 88.38 89 GLU A C 1
ATOM 702 O O . GLU A 1 89 ? -17.526 3.062 25.727 1.00 88.38 89 GLU A O 1
ATOM 707 N N . LEU A 1 90 ? -18.649 2.798 23.803 1.00 86.69 90 LEU A N 1
ATOM 708 C CA . LEU A 1 90 ? -19.968 2.947 24.411 1.00 86.69 90 LEU A CA 1
ATOM 709 C C . LEU A 1 90 ? -20.234 1.879 25.486 1.00 86.69 90 LEU A C 1
ATOM 711 O O . LEU A 1 90 ? -20.841 2.168 26.515 1.00 86.69 90 LEU A O 1
ATOM 715 N N . THR A 1 91 ? -19.744 0.648 25.292 1.00 86.38 91 THR A N 1
ATOM 716 C CA . THR A 1 91 ? -19.821 -0.398 26.327 1.00 86.38 91 THR A CA 1
ATOM 717 C C . THR A 1 91 ? -19.078 0.045 27.586 1.00 86.38 91 THR A C 1
ATOM 719 O O . THR A 1 91 ? -19.633 -0.034 28.682 1.00 86.38 91 THR A O 1
ATOM 722 N N . THR A 1 92 ? -17.850 0.552 27.440 1.00 87.31 92 THR A N 1
ATOM 723 C CA . THR A 1 92 ? -17.049 1.015 28.581 1.00 87.31 92 THR A CA 1
ATOM 724 C C . THR A 1 92 ? -17.661 2.228 29.276 1.00 87.31 92 THR A C 1
ATOM 726 O O . THR A 1 92 ? -17.628 2.313 30.502 1.00 87.31 92 THR A O 1
ATOM 729 N N . GLU A 1 93 ? -18.283 3.141 28.528 1.00 85.62 93 GLU A N 1
ATOM 730 C CA . GLU A 1 93 ? -18.961 4.304 29.095 1.00 85.62 93 GLU A CA 1
ATOM 731 C C . GLU A 1 93 ? -20.216 3.901 29.879 1.00 85.62 93 GLU A C 1
ATOM 733 O O . GLU A 1 93 ? -20.398 4.338 31.015 1.00 85.62 93 GLU A O 1
ATOM 738 N N . VAL A 1 94 ? -21.043 3.001 29.338 1.00 83.81 94 VAL A N 1
ATOM 739 C CA . VAL A 1 94 ? -22.219 2.475 30.049 1.00 83.81 94 VAL A CA 1
ATOM 740 C C . VAL A 1 94 ? -21.809 1.701 31.302 1.00 83.81 94 VAL A C 1
ATOM 742 O O . VAL A 1 94 ? -22.458 1.830 32.341 1.00 83.81 94 VAL A O 1
ATOM 745 N N . GLU A 1 95 ? -20.724 0.925 31.252 1.00 83.62 95 GLU A N 1
ATOM 746 C CA . GLU A 1 95 ? -20.175 0.267 32.440 1.00 83.62 95 GLU A CA 1
ATOM 747 C C . GLU A 1 95 ? -19.691 1.278 33.481 1.00 83.62 95 GLU A C 1
ATOM 749 O O . GLU A 1 95 ? -20.011 1.132 34.663 1.00 83.62 95 GLU A O 1
ATOM 754 N N . LYS A 1 96 ? -19.005 2.340 33.050 1.00 84.94 96 LYS A N 1
ATOM 755 C CA . LYS A 1 96 ? -18.563 3.430 33.922 1.00 84.94 96 LYS A CA 1
ATOM 756 C C . LYS A 1 96 ? -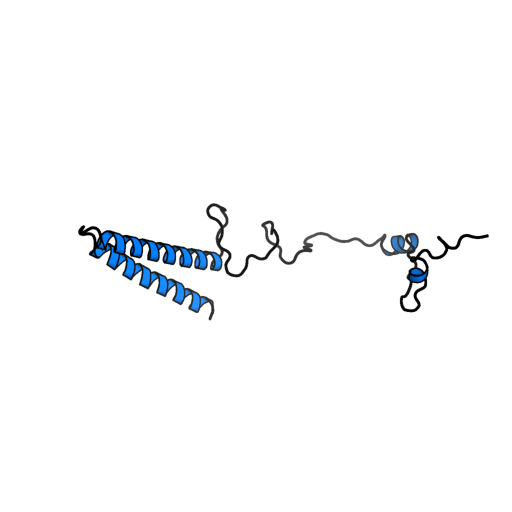19.752 4.134 34.581 1.00 84.94 96 LYS A C 1
ATOM 758 O O . LYS A 1 96 ? -19.765 4.281 35.802 1.00 84.94 96 LYS A O 1
ATOM 763 N N . ILE A 1 97 ? -20.792 4.472 33.819 1.00 80.44 97 ILE A N 1
ATOM 764 C CA . ILE A 1 97 ? -22.040 5.050 34.344 1.00 80.44 97 ILE A CA 1
ATOM 765 C C . ILE A 1 97 ? -22.684 4.089 35.343 1.00 80.44 97 ILE A C 1
ATOM 767 O O . ILE A 1 97 ? -23.051 4.496 36.441 1.00 80.44 97 ILE A O 1
ATOM 771 N N . LYS A 1 98 ? -22.768 2.796 35.015 1.00 76.31 98 LYS A N 1
ATOM 772 C CA . LYS A 1 98 ? -23.305 1.776 35.921 1.00 76.31 98 LYS A CA 1
ATOM 773 C C . LYS A 1 98 ? -22.514 1.703 37.229 1.00 76.31 98 LYS A C 1
ATOM 775 O O . LYS A 1 98 ? -23.130 1.532 38.279 1.00 76.31 98 LYS A O 1
ATOM 780 N N . THR A 1 99 ? -21.185 1.827 37.198 1.00 76.06 99 THR A N 1
ATOM 781 C CA . THR A 1 99 ? -20.369 1.882 38.423 1.00 76.06 99 THR A CA 1
ATOM 782 C C . THR A 1 99 ? -20.606 3.165 39.217 1.00 76.06 99 THR A C 1
ATOM 784 O O . THR A 1 99 ? -20.872 3.080 40.412 1.00 76.06 99 THR A O 1
ATOM 787 N N . THR A 1 100 ? -20.645 4.329 38.566 1.00 75.31 100 THR A N 1
ATOM 788 C CA . THR A 1 100 ? -20.870 5.625 39.227 1.00 75.31 100 THR A CA 1
ATOM 789 C C . THR A 1 100 ? -22.282 5.746 39.820 1.00 75.31 100 THR A C 1
ATOM 791 O O . THR A 1 100 ? -22.435 6.233 40.933 1.00 75.31 100 THR A O 1
ATOM 794 N N . VAL A 1 101 ? -23.316 5.229 39.145 1.00 66.88 101 VAL A N 1
ATOM 795 C CA . VAL A 1 101 ? -24.714 5.171 39.638 1.00 66.88 101 VAL A CA 1
ATOM 796 C C . VAL A 1 101 ? -24.913 4.067 40.688 1.00 66.88 101 VAL A C 1
ATOM 798 O O . VAL A 1 101 ? -25.866 4.070 41.463 1.00 66.88 101 VAL A O 1
ATOM 801 N N . LYS A 1 102 ? -24.018 3.078 40.766 1.00 63.62 102 LYS A N 1
ATOM 802 C CA . LYS A 1 102 ? -24.017 2.139 41.897 1.00 63.62 102 LYS A CA 1
ATOM 803 C C . LYS A 1 102 ? -23.491 2.811 43.172 1.00 63.62 102 LYS A C 1
ATOM 805 O O . LYS A 1 102 ? -23.917 2.424 44.259 1.00 63.62 102 LYS A O 1
ATOM 810 N N . GLU A 1 103 ? -22.613 3.803 43.031 1.00 60.03 103 GLU A N 1
ATOM 811 C CA . GLU A 1 103 ? -22.052 4.609 44.123 1.00 60.03 103 GLU A CA 1
ATOM 812 C C . GLU A 1 103 ? -22.981 5.764 44.547 1.00 60.03 103 GLU A C 1
ATOM 814 O O . GLU A 1 103 ? -23.043 6.087 45.733 1.00 60.03 103 GLU A O 1
ATOM 819 N N . SER A 1 104 ? -23.769 6.337 43.628 1.00 56.97 104 SER A N 1
ATOM 820 C CA . SER A 1 104 ? -24.810 7.336 43.915 1.00 56.97 104 SER A CA 1
ATOM 821 C C . SER A 1 104 ? -26.212 6.713 43.840 1.00 56.97 104 SER A C 1
ATOM 823 O O . SER A 1 104 ? -26.686 6.325 42.784 1.00 56.97 104 SER A O 1
ATOM 825 N N . ALA A 1 105 ? -26.901 6.566 44.976 1.00 56.53 105 ALA A N 1
ATOM 826 C CA . ALA A 1 105 ? -28.174 5.841 45.087 1.00 56.53 105 ALA A CA 1
ATOM 827 C C . ALA A 1 105 ? -29.393 6.558 44.446 1.00 56.53 105 ALA A C 1
ATOM 829 O O . ALA A 1 105 ? -30.365 6.856 45.135 1.00 56.53 105 ALA A O 1
ATOM 830 N N . THR A 1 106 ? -29.368 6.815 43.137 1.00 54.88 106 THR A N 1
ATOM 831 C CA . THR A 1 106 ? -30.475 7.385 42.347 1.00 54.88 106 THR A CA 1
ATOM 832 C C . THR A 1 106 ? -31.092 6.349 41.391 1.00 54.88 106 THR A C 1
ATOM 834 O O . THR A 1 106 ? -30.443 5.405 40.940 1.00 54.88 106 THR A O 1
ATOM 837 N N . GLU A 1 107 ? -32.399 6.471 41.136 1.00 54.31 107 GLU A N 1
ATOM 838 C CA . GLU A 1 107 ? -33.301 5.420 40.623 1.00 54.31 107 GLU A CA 1
ATOM 839 C C . GLU A 1 107 ? -33.177 5.037 39.124 1.00 54.31 107 GLU A C 1
ATOM 841 O O . GLU A 1 107 ? -34.075 4.412 38.569 1.00 54.31 107 GLU A O 1
ATOM 846 N N . GLU A 1 108 ? -32.060 5.302 38.440 1.00 56.09 108 GLU A N 1
ATOM 847 C CA . GLU A 1 108 ? -31.880 4.965 37.006 1.00 56.09 108 GLU A CA 1
ATOM 848 C C . GLU A 1 108 ? -31.216 3.591 36.752 1.00 56.09 108 GLU A C 1
ATOM 850 O O . GLU A 1 108 ? -30.596 3.321 35.717 1.00 56.09 108 GLU A O 1
ATOM 855 N N . LYS A 1 109 ? -31.331 2.664 37.709 1.00 56.94 109 LYS A N 1
ATOM 856 C CA . LYS A 1 109 ? -30.651 1.353 37.649 1.00 56.94 109 LYS A CA 1
ATOM 857 C C . LYS A 1 109 ? -31.170 0.437 36.536 1.00 56.94 109 LYS A C 1
ATOM 859 O O . LYS A 1 109 ? -30.418 -0.400 36.039 1.00 56.94 109 LYS A O 1
ATOM 864 N N . LEU A 1 110 ? -32.441 0.561 36.151 1.00 56.84 110 LEU A N 1
ATOM 865 C CA . LEU A 1 110 ? -33.059 -0.321 35.152 1.00 56.84 110 LEU A CA 1
ATOM 866 C C . LEU A 1 110 ? -32.685 0.066 33.714 1.00 56.84 110 LEU A C 1
ATOM 868 O O . LEU A 1 110 ? -32.495 -0.816 32.877 1.00 56.84 110 LEU A O 1
ATOM 872 N N . THR A 1 111 ? -32.510 1.357 33.434 1.00 70.12 111 THR A N 1
ATOM 873 C CA . THR A 1 111 ? -32.197 1.891 32.100 1.00 70.12 111 THR A CA 1
ATOM 874 C C . THR A 1 111 ? -30.777 1.538 31.662 1.00 70.12 111 THR A C 1
ATOM 876 O O . THR A 1 111 ? -30.593 0.991 30.576 1.00 70.12 111 THR A O 1
ATOM 879 N N . SER A 1 112 ? -29.775 1.750 32.521 1.00 69.56 112 SER A N 1
ATOM 880 C CA . SER A 1 112 ? -28.363 1.457 32.202 1.00 69.56 112 SER A CA 1
ATOM 881 C C . SER A 1 112 ? -28.083 -0.038 31.985 1.00 69.56 112 SER A C 1
ATOM 883 O O . SER A 1 112 ? -27.326 -0.417 31.091 1.00 69.56 112 SER A O 1
ATOM 885 N N . VAL A 1 113 ? -28.726 -0.916 32.761 1.00 74.75 113 VAL A N 1
ATOM 886 C CA . VAL A 1 113 ? -28.571 -2.375 32.627 1.00 74.75 113 VAL A CA 1
ATOM 887 C C . VAL A 1 113 ? -29.237 -2.903 31.352 1.00 74.75 113 VAL A C 1
ATOM 889 O O . VAL A 1 113 ? -28.682 -3.787 30.695 1.00 74.75 113 VAL A O 1
ATOM 892 N N . LEU A 1 114 ? -30.397 -2.357 30.969 1.00 78.12 114 LEU A N 1
ATOM 893 C CA . LEU A 1 114 ? -31.051 -2.680 29.696 1.00 78.12 114 LEU A CA 1
ATOM 894 C C . LEU A 1 114 ? -30.216 -2.217 28.495 1.00 78.12 114 LEU A C 1
ATOM 896 O O . LEU A 1 114 ? -30.031 -2.995 27.559 1.00 78.12 114 LEU A O 1
ATOM 900 N N . LEU A 1 115 ? -29.657 -1.004 28.560 1.00 78.94 115 LEU A N 1
ATOM 901 C CA . LEU A 1 115 ? -28.733 -0.466 27.556 1.00 78.94 115 LEU A CA 1
ATOM 902 C C . LEU A 1 115 ? -27.504 -1.366 27.381 1.00 78.94 115 LEU A C 1
ATOM 904 O O . LEU A 1 115 ? -27.178 -1.738 26.256 1.00 78.94 115 LEU A O 1
ATOM 908 N N . ALA A 1 116 ? -26.883 -1.814 28.476 1.00 80.50 116 ALA A N 1
ATOM 909 C CA . ALA A 1 116 ? -25.750 -2.741 28.418 1.00 80.50 116 ALA A CA 1
ATOM 910 C C . ALA A 1 116 ? -26.108 -4.072 27.728 1.00 80.50 116 ALA A C 1
ATOM 912 O O . ALA A 1 116 ? -25.328 -4.602 26.936 1.00 80.50 116 ALA A O 1
ATOM 913 N N . LYS A 1 117 ? -27.310 -4.609 27.984 1.00 83.88 117 LYS A N 1
ATOM 914 C CA . LYS A 1 117 ? -27.790 -5.838 27.333 1.00 83.88 117 LYS A CA 1
ATOM 915 C C . LYS A 1 117 ? -28.008 -5.646 25.829 1.00 83.88 117 LYS A C 1
ATOM 917 O O . LYS A 1 117 ? -27.663 -6.535 25.051 1.00 83.88 117 LYS A O 1
ATOM 922 N N . GLN A 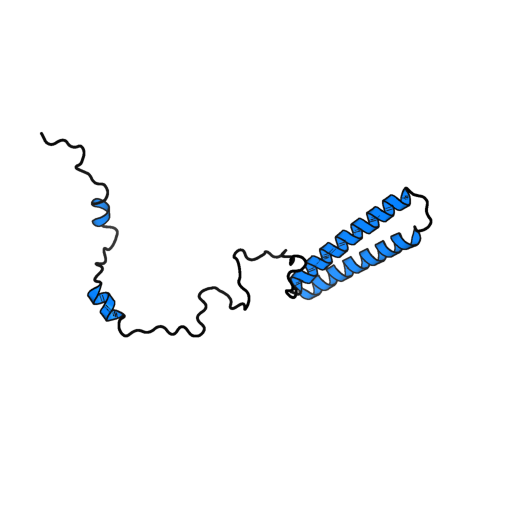1 118 ? -28.557 -4.504 25.416 1.00 83.81 118 GLN A N 1
ATOM 923 C CA . GLN A 1 118 ? -28.720 -4.166 23.999 1.00 83.81 118 GLN A CA 1
ATOM 924 C C . GLN A 1 118 ? -27.366 -3.984 23.301 1.00 83.81 118 GLN A C 1
ATOM 926 O O . GLN A 1 118 ? -27.179 -4.492 22.198 1.00 83.81 118 GLN A O 1
ATOM 931 N N . LEU A 1 119 ? -26.398 -3.355 23.971 1.00 84.69 119 LEU A N 1
ATOM 932 C CA . LEU A 1 119 ? -25.021 -3.209 23.489 1.00 84.69 119 LEU A CA 1
ATOM 933 C C . LEU A 1 119 ? -24.318 -4.549 23.280 1.00 84.69 119 LEU A C 1
ATOM 935 O O . LEU A 1 119 ? -23.692 -4.764 22.243 1.00 84.69 119 LEU A O 1
ATOM 939 N N . ALA A 1 120 ? -24.468 -5.479 24.225 1.00 85.00 120 ALA A N 1
ATOM 940 C CA . ALA A 1 120 ? -23.911 -6.821 24.099 1.00 85.00 120 ALA A CA 1
ATOM 941 C C . ALA A 1 120 ? -24.494 -7.576 22.890 1.00 85.00 120 ALA A C 1
ATOM 943 O O . ALA A 1 120 ? -23.749 -8.208 22.137 1.00 85.00 120 ALA A O 1
ATOM 944 N N . ALA A 1 121 ? -25.809 -7.471 22.670 1.00 87.50 121 ALA A N 1
ATOM 945 C CA . ALA A 1 121 ? -26.468 -8.066 21.509 1.00 87.50 121 ALA A CA 1
ATOM 946 C C . ALA A 1 121 ? -25.990 -7.429 20.193 1.00 87.50 121 ALA A C 1
ATOM 948 O O . ALA A 1 121 ? -25.678 -8.144 19.240 1.00 87.50 121 ALA A O 1
ATOM 949 N N . LEU A 1 122 ? -25.857 -6.100 20.158 1.00 87.06 122 LEU A N 1
ATOM 950 C CA . LEU A 1 122 ? -25.368 -5.371 18.989 1.00 87.06 122 LEU A CA 1
ATOM 951 C C . LEU A 1 122 ? -23.925 -5.760 18.639 1.00 87.06 122 LEU A C 1
ATOM 953 O O . LEU A 1 122 ? -23.619 -6.006 17.473 1.00 87.06 122 LEU A O 1
ATOM 957 N N . LYS A 1 123 ? -23.051 -5.895 19.646 1.00 87.38 123 LYS A N 1
ATOM 958 C CA . LYS A 1 123 ? -21.677 -6.383 19.463 1.00 87.38 123 LYS A CA 1
ATOM 959 C C . LYS A 1 123 ? -21.657 -7.783 18.847 1.00 87.38 123 LYS A C 1
ATOM 961 O O . LYS A 1 123 ? -20.902 -8.025 17.909 1.00 87.38 123 LYS A O 1
ATOM 966 N N . GLN A 1 124 ? -22.492 -8.697 19.344 1.00 87.94 124 GLN A N 1
ATOM 967 C CA . GLN A 1 124 ? -22.587 -10.054 18.794 1.00 87.94 124 GLN A CA 1
ATOM 968 C C . GLN A 1 124 ? -23.072 -10.060 17.341 1.00 87.94 124 GLN A C 1
ATOM 970 O O . GLN A 1 124 ? -22.491 -10.764 16.518 1.00 87.94 124 GLN A O 1
ATOM 975 N N . GLN A 1 125 ? -24.083 -9.256 17.007 1.00 86.50 125 GLN A N 1
ATOM 976 C CA . GLN A 1 125 ? -24.569 -9.130 15.629 1.00 86.50 125 GLN A CA 1
ATOM 977 C C . GLN A 1 125 ? -23.495 -8.574 14.689 1.00 86.50 125 GLN A C 1
ATOM 979 O O . GLN A 1 125 ? -23.340 -9.067 13.572 1.00 86.50 125 GLN A O 1
ATOM 984 N N . LEU A 1 126 ? -22.726 -7.582 15.146 1.00 84.31 126 LEU A N 1
ATOM 985 C CA . LEU A 1 126 ? -21.650 -6.983 14.361 1.00 84.31 126 LEU A CA 1
ATOM 986 C C . LEU A 1 126 ? -20.542 -8.002 14.047 1.00 84.31 126 LEU A C 1
ATOM 988 O O . LEU A 1 126 ? -20.110 -8.098 12.900 1.00 84.31 126 LEU A O 1
ATOM 992 N N . VAL A 1 127 ? -20.129 -8.799 15.038 1.00 84.56 127 VAL A N 1
ATOM 993 C CA . VAL A 1 127 ? -19.112 -9.852 14.863 1.00 84.56 127 VAL A CA 1
ATOM 994 C C . VAL A 1 127 ? -19.624 -10.985 13.966 1.00 84.56 127 VAL A C 1
ATOM 996 O O . VAL A 1 127 ? -18.911 -11.418 13.063 1.00 84.56 127 VAL A O 1
ATOM 999 N N . ALA A 1 128 ? -20.866 -11.440 14.161 1.00 84.19 128 ALA A N 1
ATOM 1000 C CA . ALA A 1 128 ? -21.458 -12.502 13.345 1.00 84.19 128 ALA A CA 1
ATOM 1001 C C . ALA A 1 128 ? -21.594 -12.102 11.864 1.00 84.19 128 ALA A C 1
ATOM 1003 O O . ALA A 1 128 ? -21.236 -12.879 10.983 1.00 84.19 128 ALA A O 1
ATOM 1004 N N . SER A 1 129 ? -22.018 -10.865 11.576 1.00 76.50 129 SER A N 1
ATOM 1005 C CA . SER A 1 129 ? -22.129 -10.368 10.197 1.00 76.50 129 SER A CA 1
ATOM 1006 C C . SER A 1 129 ? -20.772 -10.249 9.490 1.00 76.50 129 SER A C 1
ATOM 1008 O O . SER A 1 129 ? -20.699 -10.355 8.266 1.00 76.50 129 SER A O 1
ATOM 1010 N N . HIS A 1 130 ? -19.685 -10.028 10.235 1.00 73.88 130 HIS A N 1
ATOM 1011 C CA . HIS A 1 130 ? -18.341 -10.028 9.658 1.00 73.88 130 HIS A CA 1
ATOM 1012 C C . HIS A 1 130 ? -17.892 -11.435 9.250 1.00 73.88 130 HIS A C 1
ATOM 1014 O O . HIS A 1 130 ? -17.308 -11.591 8.181 1.00 73.88 130 HIS A O 1
ATOM 1020 N N . LEU A 1 131 ? -18.233 -12.456 10.045 1.00 59.06 131 LEU A N 1
ATOM 1021 C CA . LEU A 1 131 ? -17.945 -13.858 9.732 1.00 59.06 131 LEU A CA 1
ATOM 1022 C C . LEU A 1 131 ? -18.601 -14.295 8.409 1.00 59.06 131 LEU A C 1
ATOM 1024 O O . LEU A 1 131 ? -17.956 -14.938 7.591 1.00 59.06 131 LEU A O 1
ATOM 1028 N N . GLU A 1 132 ? -19.850 -13.888 8.167 1.00 59.59 132 GLU A N 1
ATOM 1029 C CA . GLU A 1 132 ? -20.584 -14.192 6.925 1.00 59.59 132 GLU A CA 1
ATOM 1030 C C . GLU A 1 132 ? -19.996 -13.524 5.674 1.00 59.59 132 GLU A C 1
ATOM 1032 O O . GLU A 1 132 ? -20.249 -13.982 4.567 1.00 59.59 132 GLU A O 1
ATOM 1037 N N . LYS A 1 133 ? -19.233 -12.434 5.822 1.00 57.66 133 LYS A N 1
ATOM 1038 C CA . LYS A 1 133 ? -18.555 -11.770 4.694 1.00 57.66 133 LYS A CA 1
ATOM 1039 C C . LYS A 1 133 ? -17.173 -12.353 4.391 1.00 57.66 133 LYS A C 1
ATOM 1041 O O . LYS A 1 133 ? -16.601 -12.003 3.361 1.00 57.66 133 LYS A O 1
ATOM 1046 N N . LEU A 1 134 ? -16.622 -13.156 5.304 1.00 53.28 134 LEU A N 1
ATOM 1047 C CA . LEU A 1 134 ? -15.311 -13.801 5.180 1.00 53.28 134 LEU A CA 1
ATOM 1048 C C . LEU A 1 134 ? -15.400 -15.261 4.694 1.00 53.28 134 LEU A C 1
ATOM 1050 O O . LEU A 1 134 ? -14.379 -15.800 4.268 1.00 53.28 134 LEU A O 1
ATOM 1054 N N . LEU A 1 135 ? -16.581 -15.887 4.781 1.00 43.44 135 LEU A N 1
ATOM 1055 C CA . LEU A 1 135 ? -16.897 -17.232 4.274 1.00 43.44 135 LEU A CA 1
ATOM 1056 C C . LEU A 1 135 ? -17.517 -17.165 2.873 1.00 43.44 135 LEU A C 1
ATOM 1058 O O . LEU A 1 135 ? -17.248 -18.100 2.086 1.00 43.44 135 LEU A O 1
#

Sequence (135 aa):
MADPKYADLPGIEELTSTSVEHIIVNPNAAYDKFKDKRVGTKGLDFSDRIGKTKRTGYESGEYEMLGEGLGVKETPQQKYQRLLHEVQELTTEVEKIKTTVKESATEEKLTSVLLAKQLAALKQQLVASHLEKLL

Foldseek 3Di:
DDDPPPPDPPPPVVQVDPVDDDDDDDPVVVCVVCVPPDDDPPPDDPDPDDDPDDDDDDDPPLQDADDPPPPDDDDPSNVLNVVLVVLVVVLVVLVVVQVVCVVPVDDCNVVSVVVNVVSVVVNVVSVVVVVVVVD